Protein AF-A0AAU2YLY0-F1 (afdb_monomer)

Sequence (151 aa):
MSDDRRQVATVADLPVPLAKLLWRQHTVYRERDGTVVIRGEDAGRWISLASHGRGRVRVRAGRILDGGTTAPARAETTVPLDGDIARLAACCRGLLAETAGARAAGTPQPSPPTAARPPKGPRKAGRRRGATVLVCAAAVVVGLIAASMFG

Structure (mmCIF, N/CA/C/O backbone):
data_AF-A0AAU2YLY0-F1
#
_entry.id   AF-A0AAU2YLY0-F1
#
loop_
_atom_site.group_PDB
_atom_site.id
_atom_site.type_symbol
_atom_site.label_atom_id
_atom_site.labe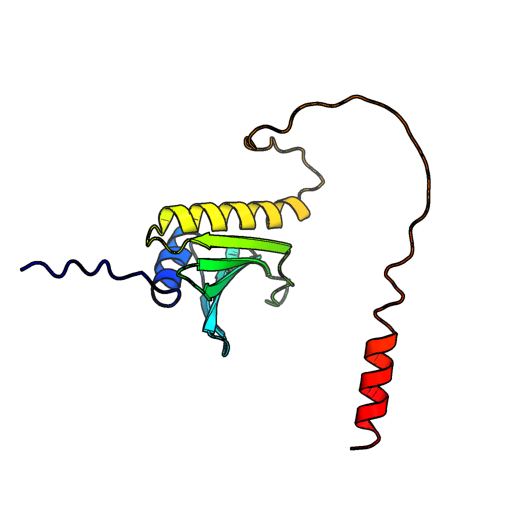l_alt_id
_atom_site.label_comp_id
_atom_site.label_asym_id
_atom_site.label_entity_id
_atom_site.label_seq_id
_atom_site.pdbx_PDB_ins_code
_atom_site.Cartn_x
_atom_site.Cartn_y
_atom_site.Cartn_z
_atom_site.occupancy
_atom_site.B_iso_or_equiv
_atom_site.auth_seq_id
_atom_site.auth_comp_id
_atom_site.auth_asym_id
_atom_site.auth_atom_id
_atom_site.pdbx_PDB_model_num
ATOM 1 N N . MET A 1 1 ? -29.509 10.560 23.984 1.00 43.78 1 MET A N 1
ATOM 2 C CA . MET A 1 1 ? -28.420 9.722 24.524 1.00 43.78 1 MET A CA 1
ATOM 3 C C . MET A 1 1 ? -27.681 9.153 23.323 1.00 43.78 1 MET A C 1
ATOM 5 O O . MET A 1 1 ? -28.004 8.065 22.874 1.00 43.78 1 MET A O 1
ATOM 9 N N . SER A 1 2 ? -26.815 9.964 22.712 1.00 45.12 2 SER A N 1
ATOM 10 C CA . SER A 1 2 ? -26.157 9.644 21.441 1.00 45.12 2 SER A CA 1
ATOM 11 C C . SER A 1 2 ? -24.663 9.530 21.704 1.00 45.12 2 SER A C 1
ATOM 13 O O . SER A 1 2 ? -23.962 10.535 21.759 1.00 45.12 2 SER A O 1
ATOM 15 N N . ASP A 1 3 ? -24.202 8.305 21.938 1.00 48.53 3 ASP A N 1
ATOM 16 C CA . ASP A 1 3 ? -22.782 7.958 21.941 1.00 48.53 3 ASP A CA 1
ATOM 17 C C . ASP A 1 3 ? -22.343 7.888 20.465 1.00 48.53 3 ASP A C 1
ATOM 19 O O . ASP A 1 3 ? -22.177 6.817 19.893 1.00 48.53 3 ASP A O 1
ATOM 23 N N . ASP A 1 4 ? -22.231 9.052 19.810 1.00 50.66 4 ASP A N 1
ATOM 24 C CA . ASP A 1 4 ? -21.546 9.193 18.517 1.00 50.66 4 ASP A CA 1
ATOM 25 C C . ASP A 1 4 ? -20.038 9.123 18.789 1.00 50.66 4 ASP A C 1
ATOM 27 O O . ASP A 1 4 ? -19.282 10.084 18.639 1.00 50.66 4 ASP A O 1
ATOM 31 N N . ARG A 1 5 ? -19.575 7.969 19.282 1.00 55.69 5 ARG A N 1
ATOM 32 C CA . ARG A 1 5 ? -18.163 7.629 19.172 1.00 55.69 5 ARG A CA 1
ATOM 33 C C . ARG A 1 5 ? -17.902 7.490 17.687 1.00 55.69 5 ARG A C 1
ATOM 35 O O . ARG A 1 5 ? -18.082 6.408 17.134 1.00 55.69 5 ARG A O 1
ATOM 42 N N . ARG A 1 6 ? -17.462 8.579 17.048 1.00 58.06 6 ARG A N 1
ATOM 43 C CA . ARG A 1 6 ? -16.732 8.514 15.780 1.00 58.06 6 ARG A CA 1
ATOM 44 C C . ARG A 1 6 ? -15.756 7.352 15.896 1.00 58.06 6 ARG A C 1
ATOM 46 O O . ARG A 1 6 ? -14.769 7.452 16.627 1.00 58.06 6 ARG A O 1
ATOM 53 N N . GLN A 1 7 ? -16.061 6.239 15.233 1.00 60.34 7 GLN A N 1
ATOM 54 C CA . GLN A 1 7 ? -15.123 5.139 15.112 1.00 60.34 7 GLN A CA 1
ATOM 55 C C . GLN A 1 7 ? -13.890 5.724 14.435 1.00 60.34 7 GLN A C 1
ATOM 57 O O . GLN A 1 7 ? -13.925 6.103 13.265 1.00 60.34 7 GLN A O 1
ATOM 62 N N . VAL A 1 8 ? -12.817 5.879 15.206 1.00 64.50 8 VAL A N 1
ATOM 63 C CA . VAL A 1 8 ? -11.535 6.303 14.661 1.00 64.50 8 VAL A CA 1
ATOM 64 C C . VAL A 1 8 ? -11.064 5.140 13.805 1.00 64.50 8 VAL A C 1
ATOM 66 O O . VAL A 1 8 ? -10.690 4.096 14.339 1.00 64.50 8 VAL A O 1
ATOM 69 N N . ALA A 1 9 ? -11.156 5.302 12.485 1.00 71.25 9 ALA A N 1
ATOM 70 C CA . ALA A 1 9 ? -10.718 4.289 11.539 1.00 71.25 9 ALA A CA 1
ATOM 71 C C . ALA A 1 9 ? -9.282 3.884 11.876 1.00 71.25 9 ALA A C 1
ATOM 73 O O . ALA A 1 9 ? -8.411 4.743 12.034 1.00 71.25 9 ALA A O 1
ATOM 74 N N . THR A 1 10 ? -9.030 2.586 12.016 1.00 81.56 10 THR A N 1
ATOM 75 C CA . THR A 1 10 ? -7.684 2.100 12.302 1.00 81.56 10 THR A CA 1
ATOM 76 C C . THR A 1 10 ? -6.959 1.764 11.003 1.00 81.56 10 THR A C 1
ATOM 78 O O . THR A 1 10 ? -7.564 1.547 9.953 1.00 81.56 10 THR A O 1
ATOM 81 N N . VAL A 1 11 ? -5.629 1.657 11.063 1.00 82.50 11 VAL A N 1
ATOM 82 C CA . VAL A 1 11 ? -4.825 1.174 9.925 1.00 82.50 11 VAL A CA 1
ATOM 83 C C . VAL A 1 11 ? -5.238 -0.247 9.499 1.00 82.50 11 VAL A C 1
ATOM 85 O O . VAL A 1 11 ? -4.913 -0.662 8.393 1.00 82.50 11 VAL A O 1
ATOM 88 N N . ALA A 1 12 ? -5.963 -1.003 10.332 1.00 84.25 12 ALA A N 1
ATOM 89 C CA . ALA A 1 12 ? -6.479 -2.318 9.964 1.00 84.25 12 ALA A CA 1
ATOM 90 C C . ALA A 1 12 ? -7.690 -2.260 9.015 1.00 84.25 12 ALA A C 1
ATOM 92 O O . ALA A 1 12 ? -7.823 -3.149 8.179 1.00 84.25 12 ALA A O 1
ATOM 93 N N . ASP A 1 13 ? -8.520 -1.215 9.096 1.00 84.94 13 ASP A N 1
ATOM 94 C CA . ASP A 1 13 ? -9.823 -1.154 8.406 1.00 84.94 13 ASP A CA 1
ATOM 95 C C . ASP A 1 13 ? -9.738 -0.506 7.012 1.00 84.94 13 ASP A C 1
ATOM 97 O O . ASP A 1 13 ? -10.547 -0.749 6.118 1.00 84.94 13 ASP A O 1
ATOM 101 N N . LEU A 1 14 ? -8.726 0.334 6.813 1.00 88.81 14 LEU A N 1
ATOM 102 C CA . LEU A 1 14 ? -8.518 1.152 5.615 1.00 88.81 14 LEU A CA 1
ATOM 103 C C . LEU A 1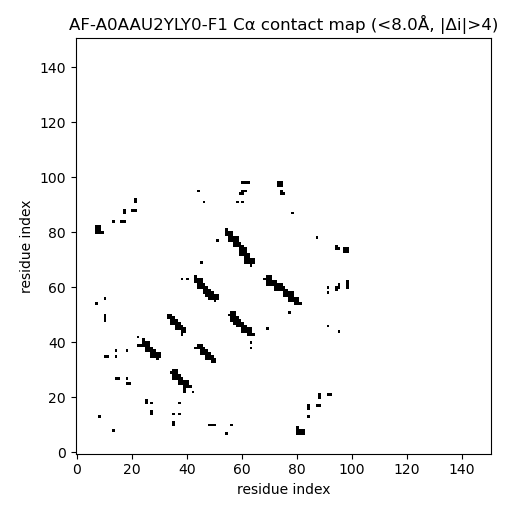 14 ? -7.812 0.493 4.410 1.00 88.81 14 LEU A C 1
ATOM 105 O O . LEU A 1 14 ? -8.023 0.980 3.297 1.00 88.81 14 LEU A O 1
ATOM 109 N N . PRO A 1 15 ? -6.977 -0.559 4.542 1.00 91.81 15 PRO A N 1
ATOM 110 C CA . PRO A 1 15 ? -6.123 -1.012 3.446 1.00 91.81 15 PRO A CA 1
ATOM 111 C C . PRO A 1 15 ? -6.876 -1.461 2.198 1.00 91.81 15 PRO A C 1
ATOM 113 O O . PRO A 1 15 ? -6.495 -1.084 1.095 1.00 91.81 15 PRO A O 1
ATOM 116 N N . VAL A 1 16 ? -7.952 -2.239 2.349 1.00 94.50 16 VAL A N 1
ATOM 117 C CA . VAL A 1 16 ? -8.691 -2.787 1.200 1.00 94.50 16 VAL A CA 1
ATOM 118 C C . VAL A 1 16 ? -9.459 -1.694 0.449 1.00 94.50 16 VAL A C 1
ATOM 120 O O . VAL A 1 16 ? -9.305 -1.602 -0.772 1.00 94.50 16 VAL A O 1
ATOM 123 N N . PRO A 1 17 ? -10.248 -0.824 1.111 1.00 94.94 17 PRO A N 1
ATOM 124 C CA . PRO A 1 17 ? -10.889 0.285 0.413 1.00 94.94 17 PRO A CA 1
ATOM 125 C C . PRO A 1 17 ? -9.870 1.251 -0.213 1.00 94.94 17 PRO A C 1
ATOM 127 O O . PRO A 1 17 ? -10.081 1.714 -1.332 1.00 94.94 17 PRO A O 1
ATOM 130 N N . LEU A 1 18 ? -8.729 1.492 0.444 1.00 95.94 18 LEU A N 1
ATOM 131 C CA . LEU A 1 18 ? -7.663 2.333 -0.099 1.00 95.94 18 LEU A CA 1
ATOM 132 C C . LEU A 1 18 ? -7.041 1.705 -1.351 1.00 95.94 18 LEU A C 1
ATOM 134 O O . LEU A 1 18 ? -6.854 2.392 -2.351 1.00 95.94 18 LEU A O 1
ATOM 138 N N . ALA A 1 19 ? -6.759 0.402 -1.324 1.00 96.06 19 ALA A N 1
ATOM 139 C CA . ALA A 1 19 ? -6.174 -0.318 -2.450 1.00 96.06 19 ALA A CA 1
ATOM 140 C C . ALA A 1 19 ? -7.048 -0.219 -3.708 1.00 96.06 19 ALA A C 1
ATOM 142 O O . ALA A 1 19 ? -6.533 0.078 -4.785 1.00 96.06 19 ALA A O 1
ATOM 143 N N . LYS A 1 20 ? -8.374 -0.350 -3.556 1.00 96.38 20 LYS A N 1
ATOM 144 C CA . LYS A 1 20 ? -9.352 -0.179 -4.647 1.00 96.38 20 LYS A CA 1
ATOM 145 C C . LYS A 1 20 ? -9.332 1.222 -5.269 1.00 96.38 20 LYS A C 1
ATOM 147 O O . LYS A 1 20 ? -9.618 1.359 -6.454 1.00 96.38 20 LYS A O 1
ATOM 152 N N . LEU A 1 21 ? -8.996 2.257 -4.493 1.00 96.56 21 LEU A N 1
ATOM 153 C CA . LEU A 1 21 ? -8.869 3.637 -4.986 1.00 96.56 21 LEU A CA 1
ATOM 154 C C . LEU A 1 21 ? -7.526 3.912 -5.679 1.00 96.56 21 LEU A C 1
ATOM 156 O O . LEU A 1 21 ? -7.406 4.908 -6.399 1.00 96.56 21 LEU A O 1
ATOM 160 N N . LEU A 1 22 ? -6.507 3.089 -5.421 1.00 95.81 22 LEU A N 1
ATOM 161 C CA . LEU A 1 22 ? -5.163 3.258 -5.974 1.00 95.81 22 LEU A CA 1
ATOM 162 C C . LEU A 1 22 ? -4.949 2.418 -7.234 1.00 95.81 22 LEU A C 1
ATOM 164 O O . LEU A 1 22 ? -4.386 2.925 -8.204 1.00 95.81 22 LEU A O 1
ATOM 168 N N . TRP A 1 23 ? -5.394 1.159 -7.231 1.00 96.19 23 TRP A N 1
ATOM 169 C CA . TRP A 1 23 ? -5.093 0.197 -8.288 1.00 96.19 23 TRP A CA 1
ATOM 170 C C . TRP A 1 23 ? -6.262 -0.730 -8.607 1.00 96.19 23 TRP A C 1
ATOM 172 O O . TRP A 1 23 ? -7.009 -1.162 -7.728 1.00 96.19 23 TRP A O 1
ATOM 182 N N . ARG A 1 24 ? -6.357 -1.103 -9.890 1.00 94.44 24 ARG A N 1
ATOM 183 C CA . ARG A 1 24 ? -7.317 -2.101 -10.379 1.00 94.44 24 ARG A CA 1
ATOM 184 C C . ARG A 1 24 ? -7.001 -3.499 -9.850 1.00 94.44 24 ARG A C 1
ATOM 186 O O . ARG A 1 24 ? -7.891 -4.144 -9.309 1.00 94.44 24 ARG A O 1
ATOM 193 N N . GLN A 1 25 ? -5.749 -3.936 -9.978 1.00 94.12 25 GLN A N 1
ATOM 194 C CA . GLN A 1 25 ? -5.255 -5.179 -9.389 1.00 94.12 25 GLN A CA 1
ATOM 195 C C . GLN A 1 25 ? -4.325 -4.858 -8.228 1.00 94.12 25 GLN A C 1
ATOM 197 O O . GLN A 1 25 ? -3.419 -4.030 -8.355 1.00 94.12 25 GLN A O 1
ATOM 202 N N . HIS A 1 26 ? -4.568 -5.497 -7.090 1.00 95.62 26 HIS A N 1
ATOM 203 C CA . HIS A 1 26 ? -3.777 -5.278 -5.894 1.00 95.62 26 HIS A CA 1
ATOM 204 C C . HIS A 1 26 ? -3.741 -6.513 -5.003 1.00 95.62 26 HIS A C 1
ATOM 206 O O . HIS A 1 26 ? -4.696 -7.286 -4.948 1.00 95.62 26 HIS A O 1
ATOM 212 N N . THR A 1 27 ? -2.655 -6.647 -4.248 1.00 96.31 27 THR A N 1
ATOM 213 C CA . THR A 1 27 ? -2.566 -7.562 -3.109 1.00 96.31 27 THR A CA 1
ATOM 214 C C . THR A 1 27 ? -2.346 -6.755 -1.836 1.00 96.31 27 THR A C 1
ATOM 216 O O . THR A 1 27 ? -1.681 -5.717 -1.843 1.00 96.31 27 THR A O 1
ATOM 219 N N . VAL A 1 28 ? -2.952 -7.206 -0.739 1.00 96.88 28 VAL A N 1
ATOM 220 C CA . VAL A 1 28 ? -2.809 -6.595 0.585 1.00 96.88 28 VAL A CA 1
ATOM 221 C C . VAL A 1 28 ? -2.319 -7.669 1.537 1.00 96.88 28 VAL A C 1
ATOM 223 O O . VAL A 1 28 ? -2.916 -8.741 1.611 1.00 96.88 28 VAL A O 1
ATOM 226 N N . TYR A 1 29 ? -1.258 -7.380 2.279 1.00 95.00 29 TYR A N 1
ATOM 227 C CA . TYR A 1 29 ? -0.779 -8.255 3.341 1.00 95.00 29 TYR A CA 1
ATOM 228 C C . TYR A 1 29 ? -0.336 -7.445 4.553 1.00 95.00 29 TYR A C 1
ATOM 230 O O . TYR A 1 29 ? -0.031 -6.257 4.463 1.00 95.00 29 TYR A O 1
ATOM 238 N N . ARG A 1 30 ? -0.327 -8.102 5.709 1.00 95.31 30 ARG A N 1
ATOM 239 C CA . ARG A 1 30 ? 0.086 -7.516 6.980 1.00 95.31 30 ARG A CA 1
ATOM 240 C C . ARG A 1 30 ? 1.379 -8.175 7.440 1.00 95.31 30 ARG A C 1
ATOM 242 O O . ARG A 1 30 ? 1.487 -9.398 7.457 1.00 95.31 30 ARG A O 1
ATOM 249 N N . GLU A 1 31 ? 2.341 -7.350 7.811 1.00 93.69 31 GLU A N 1
ATOM 250 C CA . GLU A 1 31 ? 3.595 -7.765 8.421 1.00 93.69 31 GLU A CA 1
ATOM 251 C C . GLU A 1 31 ? 3.425 -7.985 9.932 1.00 93.69 31 GLU A C 1
ATOM 253 O O . GLU A 1 31 ? 2.432 -7.584 10.548 1.00 93.69 31 GLU A O 1
ATOM 258 N N . ARG A 1 32 ? 4.408 -8.653 10.547 1.00 93.12 32 ARG A N 1
ATOM 259 C CA . ARG A 1 32 ? 4.366 -9.023 11.974 1.00 93.12 32 ARG A CA 1
ATOM 260 C C . ARG A 1 32 ? 4.387 -7.814 12.912 1.00 93.12 32 ARG A C 1
ATOM 262 O O . ARG A 1 32 ? 3.888 -7.908 14.026 1.00 93.12 32 ARG A O 1
ATOM 269 N N . ASP A 1 33 ? 4.937 -6.692 12.460 1.00 90.62 33 ASP A N 1
ATOM 270 C CA . ASP A 1 33 ? 4.982 -5.416 13.182 1.00 90.62 33 ASP A CA 1
ATOM 271 C C . ASP A 1 33 ? 3.660 -4.623 13.090 1.00 90.62 33 ASP A C 1
ATOM 273 O O . ASP A 1 33 ? 3.532 -3.541 13.663 1.00 90.62 33 ASP A O 1
ATOM 277 N N . GLY A 1 34 ? 2.663 -5.152 12.373 1.00 91.00 34 GLY A N 1
ATOM 278 C CA . GLY A 1 34 ? 1.381 -4.496 12.143 1.00 91.00 34 GLY A CA 1
ATOM 279 C C . GLY A 1 34 ? 1.382 -3.508 10.977 1.00 91.00 34 GLY A C 1
ATOM 280 O O . GLY A 1 34 ? 0.335 -2.907 10.716 1.00 91.00 34 GLY A O 1
ATOM 281 N N . THR A 1 35 ? 2.498 -3.367 10.256 1.00 94.81 35 THR A N 1
ATOM 282 C CA . THR A 1 35 ? 2.550 -2.650 8.983 1.00 94.81 35 THR A CA 1
ATOM 283 C C . THR A 1 35 ? 1.690 -3.386 7.960 1.00 94.81 35 THR A C 1
ATOM 285 O O . THR A 1 35 ? 1.766 -4.604 7.812 1.00 94.81 35 THR A O 1
ATOM 288 N N . VAL A 1 36 ? 0.848 -2.654 7.240 1.00 96.69 36 VAL A N 1
ATOM 289 C CA . VAL A 1 36 ? 0.082 -3.200 6.120 1.00 96.69 36 VAL A CA 1
ATOM 290 C C . VAL A 1 36 ? 0.724 -2.747 4.825 1.00 96.69 36 VAL A C 1
ATOM 292 O O . VAL A 1 36 ? 0.961 -1.557 4.640 1.00 96.69 36 VAL A O 1
ATOM 295 N N . VAL A 1 37 ? 0.979 -3.680 3.917 1.00 96.62 37 VAL A N 1
ATOM 296 C CA . VAL A 1 37 ? 1.535 -3.402 2.597 1.00 96.62 37 VAL A CA 1
ATOM 297 C C . VAL A 1 37 ? 0.482 -3.677 1.535 1.00 96.62 37 VAL A C 1
ATOM 299 O O . VAL A 1 37 ? -0.194 -4.704 1.550 1.00 96.62 37 VAL A O 1
ATOM 302 N N . ILE A 1 38 ? 0.357 -2.738 0.606 1.00 97.19 38 ILE A N 1
ATOM 303 C CA . ILE A 1 38 ? -0.487 -2.816 -0.578 1.00 97.19 38 ILE A CA 1
ATOM 304 C C . ILE A 1 38 ? 0.445 -2.825 -1.786 1.00 97.19 38 ILE A C 1
ATOM 306 O O . ILE A 1 38 ? 1.213 -1.880 -1.989 1.00 97.19 38 ILE A O 1
ATOM 310 N N . ARG A 1 39 ? 0.376 -3.871 -2.604 1.00 96.44 39 ARG A N 1
ATOM 311 C CA . ARG A 1 39 ? 1.125 -3.976 -3.860 1.00 96.44 39 ARG A CA 1
ATOM 312 C C . ARG A 1 39 ? 0.179 -3.815 -5.037 1.00 96.44 39 ARG A C 1
ATOM 314 O O . ARG A 1 39 ? -0.838 -4.496 -5.100 1.00 96.44 39 ARG A O 1
ATOM 321 N N . GLY A 1 40 ? 0.531 -2.937 -5.969 1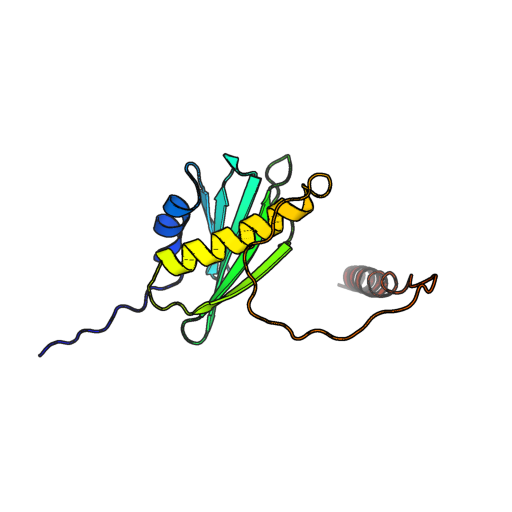.00 95.19 40 GLY A N 1
ATOM 322 C CA . GLY A 1 40 ? -0.092 -2.852 -7.285 1.00 95.19 40 GLY A CA 1
ATOM 323 C C . GLY A 1 40 ? 0.828 -3.502 -8.304 1.00 95.19 40 GLY A C 1
ATOM 324 O O . GLY A 1 40 ? 1.731 -2.831 -8.809 1.00 95.19 40 GLY A O 1
ATOM 325 N N . GLU A 1 41 ? 0.621 -4.791 -8.581 1.00 88.50 41 GLU A N 1
ATOM 326 C CA . GLU A 1 41 ? 1.493 -5.575 -9.472 1.00 88.50 41 GLU A CA 1
ATOM 327 C C . GLU A 1 41 ? 1.550 -4.959 -10.878 1.00 88.50 41 GLU A C 1
ATOM 329 O O . GLU A 1 41 ? 2.638 -4.669 -11.370 1.00 88.50 41 GLU A O 1
ATOM 334 N N . ASP A 1 42 ? 0.394 -4.608 -11.456 1.00 89.44 42 ASP A N 1
ATOM 335 C CA . ASP 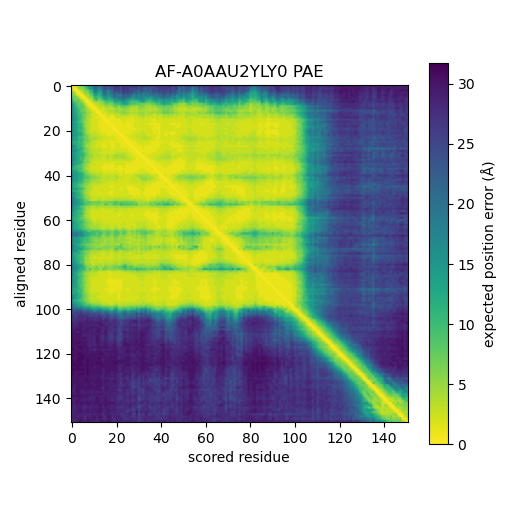A 1 42 ? 0.297 -3.944 -12.769 1.00 89.44 42 ASP A CA 1
ATOM 336 C C . ASP A 1 42 ? 1.047 -2.602 -12.825 1.00 89.44 42 ASP A C 1
ATOM 338 O O . ASP A 1 42 ? 1.504 -2.160 -13.878 1.00 89.44 42 ASP A O 1
ATOM 342 N N . ALA A 1 43 ? 1.155 -1.917 -11.683 1.00 90.44 43 ALA A N 1
ATOM 343 C CA . ALA A 1 43 ? 1.814 -0.621 -11.579 1.00 90.44 43 ALA A CA 1
ATOM 344 C C . ALA A 1 43 ? 3.305 -0.732 -11.223 1.00 90.44 43 ALA A C 1
ATOM 346 O O . ALA A 1 43 ? 4.001 0.290 -11.224 1.00 90.44 43 ALA A O 1
ATOM 347 N N . GLY A 1 44 ? 3.792 -1.930 -10.872 1.00 92.56 44 GLY A N 1
ATOM 348 C CA . GLY A 1 44 ? 5.151 -2.155 -10.383 1.00 92.56 44 GLY A CA 1
ATOM 349 C C . GLY A 1 44 ? 5.483 -1.322 -9.139 1.00 92.56 44 GLY A C 1
ATOM 350 O O . GLY A 1 44 ? 6.600 -0.811 -9.006 1.00 92.56 44 GLY A O 1
ATOM 351 N N . ARG A 1 45 ? 4.506 -1.091 -8.251 1.00 95.44 45 ARG A N 1
ATOM 352 C CA . ARG A 1 45 ? 4.639 -0.189 -7.091 1.00 95.44 45 ARG A CA 1
ATOM 353 C C . ARG A 1 45 ? 3.991 -0.759 -5.841 1.00 95.44 45 ARG A C 1
ATOM 355 O O . ARG A 1 45 ? 3.045 -1.537 -5.913 1.00 95.44 45 ARG A O 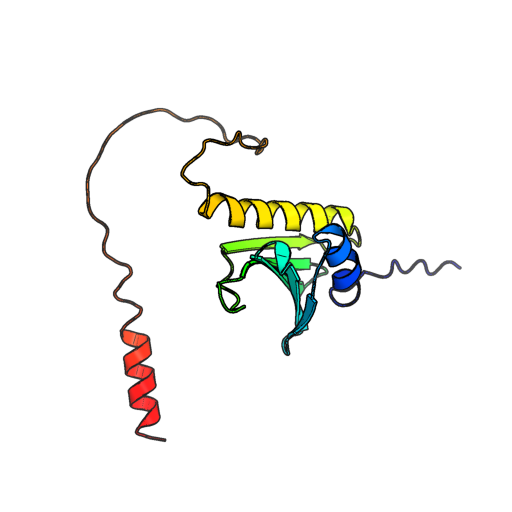1
ATOM 362 N N . TRP A 1 46 ? 4.486 -0.322 -4.690 1.00 96.88 46 TRP A N 1
ATOM 363 C CA . TRP A 1 46 ? 3.945 -0.700 -3.391 1.00 96.88 46 TRP A CA 1
ATOM 364 C C . TRP A 1 46 ? 3.792 0.514 -2.472 1.00 96.88 46 TRP A C 1
ATOM 366 O O . TRP A 1 46 ? 4.512 1.508 -2.602 1.00 96.88 46 TRP A O 1
ATOM 376 N N . ILE A 1 47 ? 2.841 0.411 -1.545 1.00 97.31 47 ILE A N 1
ATOM 377 C CA . ILE A 1 47 ? 2.608 1.339 -0.436 1.00 97.31 47 ILE A CA 1
ATOM 378 C C . ILE A 1 47 ? 2.615 0.542 0.865 1.00 97.31 47 ILE A C 1
ATOM 380 O O . ILE A 1 47 ? 2.003 -0.518 0.915 1.00 97.31 47 ILE A O 1
ATOM 384 N N . SER A 1 48 ? 3.259 1.043 1.917 1.00 97.00 48 SER A N 1
ATOM 385 C CA . SER A 1 48 ? 3.064 0.529 3.273 1.00 97.00 48 SER A CA 1
ATOM 386 C C . SER A 1 48 ? 2.443 1.570 4.192 1.00 97.00 48 SER A C 1
ATOM 388 O O . SER A 1 48 ? 2.681 2.770 4.048 1.00 97.00 48 SER A O 1
ATOM 390 N N . LEU A 1 49 ? 1.631 1.085 5.126 1.00 96.56 49 LEU A N 1
ATOM 391 C CA . LEU A 1 49 ? 0.918 1.843 6.139 1.00 96.56 49 LEU A CA 1
ATOM 392 C C . LEU A 1 49 ? 1.308 1.294 7.508 1.00 96.56 49 LEU A C 1
ATOM 394 O O . LEU A 1 49 ? 1.043 0.132 7.807 1.00 96.56 49 LEU A O 1
ATOM 398 N N . ALA A 1 50 ? 1.894 2.134 8.350 1.00 95.00 50 ALA A N 1
ATOM 399 C CA . ALA A 1 50 ? 2.226 1.784 9.725 1.00 95.00 50 ALA A CA 1
ATOM 400 C C . ALA A 1 50 ? 1.605 2.799 10.685 1.00 95.00 50 ALA A C 1
ATOM 402 O O . ALA A 1 50 ? 1.613 4.004 10.420 1.00 95.00 50 ALA A O 1
ATOM 403 N N . SER A 1 51 ? 1.076 2.331 11.815 1.00 93.25 51 SER A N 1
ATOM 404 C CA . SER A 1 51 ? 0.627 3.237 12.876 1.00 93.25 51 SER A CA 1
ATOM 405 C C . SER A 1 51 ? 1.810 4.063 13.384 1.00 93.25 51 SER A C 1
ATOM 407 O O . SER A 1 51 ? 2.885 3.527 13.645 1.00 93.25 51 SER A O 1
ATOM 409 N N . HIS A 1 52 ? 1.618 5.372 13.526 1.00 91.81 52 HIS A N 1
ATOM 410 C CA . HIS A 1 52 ? 2.639 6.300 14.012 1.00 91.81 52 HIS A CA 1
ATOM 411 C C . HIS A 1 52 ? 2.166 7.071 15.253 1.00 91.81 52 HIS A C 1
ATOM 413 O O . HIS A 1 52 ? 2.483 8.245 15.431 1.00 91.81 52 HIS A O 1
ATOM 419 N N . GLY A 1 53 ? 1.375 6.403 16.104 1.00 85.94 53 GLY A N 1
ATOM 420 C CA . GLY A 1 53 ? 0.848 6.958 17.353 1.00 85.94 53 GLY A CA 1
ATOM 421 C C . GLY A 1 53 ? -0.125 8.130 17.157 1.00 85.94 53 GLY A C 1
ATOM 422 O O . GLY A 1 53 ? -0.225 8.713 16.081 1.00 85.94 53 GLY A O 1
ATOM 423 N N . ARG A 1 54 ? -0.884 8.474 18.209 1.00 86.94 54 ARG A N 1
ATOM 424 C CA . ARG A 1 54 ? -1.812 9.630 18.250 1.00 86.94 54 ARG A CA 1
ATOM 425 C C . ARG A 1 54 ? -2.701 9.791 17.000 1.00 86.94 54 ARG A C 1
ATOM 427 O O . ARG A 1 54 ? -2.871 10.902 16.502 1.00 86.94 54 ARG A O 1
ATOM 434 N N . GLY A 1 55 ? -3.225 8.685 16.468 1.00 89.62 55 GLY A N 1
ATOM 435 C CA . GLY A 1 55 ? -4.072 8.713 15.272 1.00 89.62 55 GLY A CA 1
ATOM 436 C C . GLY A 1 55 ? -3.345 9.216 14.023 1.00 89.62 55 GLY A C 1
ATOM 437 O O . GLY A 1 55 ? -3.938 9.917 13.214 1.00 89.62 55 GLY A O 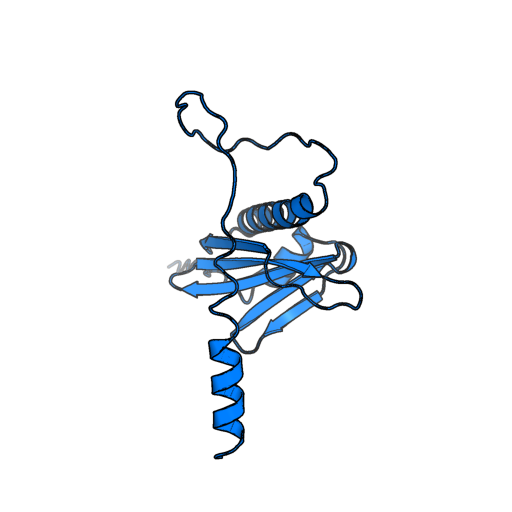1
ATOM 438 N N . ARG A 1 56 ? -2.051 8.923 13.869 1.00 92.19 56 ARG A N 1
ATOM 439 C CA . ARG A 1 56 ? -1.284 9.193 12.648 1.00 92.19 56 ARG A CA 1
ATOM 440 C C . ARG A 1 56 ? -0.867 7.890 11.987 1.00 92.19 56 ARG A C 1
ATOM 442 O O . ARG A 1 56 ? -0.627 6.889 12.660 1.00 92.19 56 ARG A O 1
ATOM 449 N N . VAL A 1 57 ? -0.726 7.929 10.669 1.00 94.44 57 VAL A N 1
ATOM 450 C CA . VAL A 1 57 ? -0.216 6.823 9.861 1.00 94.44 57 VAL A CA 1
ATOM 451 C C . VAL A 1 57 ? 1.026 7.280 9.105 1.00 94.44 57 VAL A C 1
ATOM 453 O O . VAL A 1 57 ? 1.040 8.342 8.478 1.00 94.44 57 VAL A O 1
ATOM 456 N N . ARG A 1 58 ? 2.087 6.480 9.186 1.00 96.06 58 ARG A N 1
ATOM 457 C CA . ARG A 1 58 ? 3.277 6.604 8.348 1.00 96.06 58 ARG A CA 1
ATOM 458 C C . ARG A 1 58 ? 3.012 5.848 7.055 1.00 96.06 58 ARG A C 1
ATOM 460 O O . ARG A 1 58 ? 2.694 4.660 7.087 1.00 96.06 58 ARG A O 1
ATOM 467 N N . VAL A 1 59 ? 3.146 6.544 5.936 1.00 96.94 59 VAL A N 1
ATOM 468 C CA . VAL A 1 59 ? 2.940 6.018 4.590 1.00 96.94 59 VAL A CA 1
ATOM 469 C C . VAL A 1 59 ? 4.282 5.998 3.879 1.00 96.94 59 VAL A C 1
ATOM 471 O O . VAL A 1 59 ? 4.947 7.029 3.786 1.00 96.94 59 VAL A O 1
ATOM 474 N N . ARG A 1 60 ? 4.684 4.838 3.366 1.00 97.19 60 ARG A N 1
ATOM 475 C CA . ARG A 1 60 ? 5.912 4.678 2.576 1.00 97.19 60 ARG A CA 1
ATOM 476 C C . ARG A 1 60 ? 5.551 4.164 1.198 1.00 97.19 60 ARG A C 1
ATOM 478 O O . ARG A 1 60 ? 4.642 3.352 1.078 1.00 97.19 60 ARG A O 1
ATOM 485 N N . ALA A 1 61 ? 6.258 4.622 0.175 1.00 96.81 61 ALA A N 1
ATOM 486 C CA . ALA A 1 61 ? 6.043 4.202 -1.202 1.00 96.81 61 ALA A CA 1
ATOM 487 C C . ALA A 1 61 ? 7.348 3.734 -1.839 1.00 96.81 61 ALA A C 1
ATOM 489 O O . ALA A 1 61 ? 8.414 4.336 -1.651 1.00 96.81 61 ALA A O 1
ATOM 490 N N . GLY A 1 62 ? 7.255 2.687 -2.649 1.00 95.50 62 GLY A N 1
ATOM 491 C CA . GLY A 1 62 ? 8.393 2.150 -3.375 1.00 95.50 62 GLY A CA 1
ATOM 492 C C . GLY A 1 62 ? 7.995 1.429 -4.653 1.00 95.50 62 GLY A C 1
ATOM 493 O O . GLY A 1 62 ? 6.841 1.444 -5.088 1.00 95.50 62 GLY A O 1
ATOM 494 N N . ARG A 1 63 ? 9.000 0.821 -5.283 1.00 94.56 63 ARG A N 1
ATOM 495 C CA . ARG A 1 63 ? 8.840 0.054 -6.519 1.00 94.56 63 ARG A CA 1
ATOM 496 C C . ARG A 1 63 ? 8.881 -1.434 -6.238 1.00 94.56 63 ARG A C 1
ATOM 498 O O . ARG A 1 63 ? 9.575 -1.880 -5.326 1.00 94.56 63 ARG A O 1
ATOM 505 N N . ILE A 1 64 ? 8.174 -2.176 -7.067 1.00 91.94 64 ILE A N 1
ATOM 506 C CA . ILE A 1 64 ? 8.346 -3.613 -7.216 1.00 91.94 64 ILE A CA 1
ATOM 507 C C . ILE A 1 64 ? 9.360 -3.796 -8.347 1.00 91.94 64 ILE A C 1
ATOM 509 O O . ILE A 1 64 ? 9.257 -3.151 -9.391 1.00 91.94 64 ILE A O 1
ATOM 513 N N . LEU A 1 65 ? 10.397 -4.580 -8.083 1.00 88.88 65 LEU A N 1
ATOM 514 C CA . LEU A 1 65 ? 11.430 -4.933 -9.046 1.00 88.88 65 LEU A CA 1
ATOM 515 C C . LEU A 1 65 ? 10.989 -6.140 -9.867 1.00 88.88 65 LEU A C 1
ATOM 517 O O . LEU A 1 65 ? 10.094 -6.892 -9.468 1.00 88.88 65 LEU A O 1
ATOM 521 N N . ASP A 1 66 ? 11.677 -6.349 -10.983 1.00 84.69 66 ASP A N 1
ATOM 522 C CA . ASP A 1 66 ? 11.530 -7.563 -11.774 1.00 84.69 66 ASP A CA 1
ATOM 523 C C . ASP A 1 66 ? 11.797 -8.788 -10.880 1.00 84.69 66 ASP A C 1
ATOM 525 O O . ASP A 1 66 ? 12.733 -8.803 -10.075 1.00 84.69 66 ASP A O 1
ATOM 529 N N . GLY A 1 67 ? 10.911 -9.783 -10.949 1.00 84.62 67 GLY A N 1
ATOM 530 C CA . GLY A 1 67 ? 10.908 -10.931 -10.032 1.00 84.62 67 GLY A CA 1
ATOM 531 C C . GLY A 1 67 ? 10.085 -10.740 -8.750 1.00 84.62 67 GLY A C 1
ATOM 532 O O . GLY A 1 67 ? 10.070 -11.623 -7.900 1.00 84.62 67 GLY A O 1
ATOM 533 N N . GLY A 1 68 ? 9.376 -9.616 -8.595 1.00 84.94 68 GLY A N 1
ATOM 534 C CA . GLY A 1 68 ? 8.404 -9.422 -7.513 1.00 84.94 68 GLY A CA 1
ATOM 535 C C . GLY A 1 68 ? 9.004 -8.963 -6.180 1.00 84.94 68 GLY A C 1
ATOM 536 O O . GLY A 1 68 ? 8.277 -8.876 -5.187 1.00 84.94 68 GLY A O 1
ATOM 537 N N . THR A 1 69 ? 10.296 -8.630 -6.151 1.00 88.06 69 THR A N 1
ATOM 538 C CA . THR A 1 69 ? 10.990 -8.103 -4.967 1.00 88.06 69 THR A CA 1
ATOM 539 C C . THR A 1 69 ? 10.606 -6.647 -4.714 1.00 88.06 69 THR A C 1
ATOM 541 O O . THR A 1 69 ? 10.693 -5.802 -5.602 1.00 88.06 69 THR A O 1
ATOM 544 N N . THR A 1 70 ? 10.226 -6.303 -3.487 1.00 89.94 70 THR A N 1
ATOM 545 C CA . THR A 1 70 ? 9.953 -4.911 -3.105 1.00 89.94 70 THR A CA 1
ATOM 546 C C . THR A 1 70 ? 11.259 -4.160 -2.858 1.00 89.94 70 THR A C 1
ATOM 548 O O . THR A 1 70 ? 12.007 -4.480 -1.935 1.00 89.94 70 THR A O 1
ATOM 551 N N . ALA A 1 71 ? 11.533 -3.131 -3.659 1.00 88.56 71 ALA A N 1
ATOM 552 C CA . ALA A 1 71 ? 12.657 -2.231 -3.421 1.00 88.56 71 ALA A CA 1
ATOM 553 C C . ALA A 1 71 ? 12.433 -1.394 -2.146 1.00 88.56 71 ALA A C 1
ATOM 555 O O . ALA A 1 71 ? 11.279 -1.147 -1.784 1.00 88.56 71 ALA A O 1
ATOM 556 N N . PRO A 1 72 ? 13.501 -0.867 -1.516 1.00 88.06 72 PRO A N 1
ATOM 557 C CA . PRO A 1 72 ? 13.376 0.079 -0.412 1.00 88.06 72 PRO A CA 1
ATOM 558 C C . PRO A 1 72 ? 12.501 1.286 -0.762 1.00 88.06 72 PRO A C 1
ATOM 560 O O . PRO A 1 72 ? 12.473 1.741 -1.912 1.00 88.06 72 PRO A O 1
ATOM 563 N N . ALA A 1 73 ? 11.826 1.833 0.252 1.00 90.06 73 ALA A N 1
ATOM 564 C CA . ALA A 1 73 ? 10.996 3.021 0.091 1.00 90.06 73 ALA A CA 1
ATOM 565 C C . ALA A 1 73 ? 11.814 4.182 -0.492 1.00 90.06 73 ALA A C 1
ATOM 567 O O . ALA A 1 73 ? 12.943 4.442 -0.068 1.00 90.06 73 ALA A O 1
ATOM 568 N N . ARG A 1 74 ? 11.232 4.880 -1.467 1.00 88.69 74 ARG A N 1
ATOM 569 C CA . ARG A 1 74 ? 11.821 6.074 -2.092 1.00 88.69 74 ARG A CA 1
ATOM 570 C C . ARG A 1 74 ? 11.170 7.361 -1.610 1.00 88.69 74 ARG A C 1
ATOM 572 O O . ARG A 1 74 ? 11.829 8.391 -1.620 1.00 88.69 74 ARG A O 1
ATOM 579 N N . ALA A 1 75 ? 9.912 7.278 -1.193 1.00 90.75 75 ALA A N 1
ATOM 580 C CA . ALA A 1 75 ? 9.146 8.399 -0.679 1.00 90.75 75 ALA A CA 1
ATOM 581 C C . ALA A 1 75 ? 8.410 7.976 0.596 1.00 90.75 75 ALA A C 1
ATOM 583 O O . ALA A 1 75 ? 8.023 6.812 0.751 1.00 90.75 75 ALA A O 1
ATOM 584 N N . GLU A 1 76 ? 8.244 8.917 1.519 1.00 95.69 76 GLU A N 1
ATOM 585 C CA . GLU A 1 76 ? 7.650 8.672 2.825 1.00 95.69 76 GLU A CA 1
ATOM 586 C C . GLU A 1 76 ? 6.998 9.939 3.380 1.00 95.69 76 GLU A C 1
ATOM 588 O O . GLU A 1 76 ? 7.518 11.039 3.216 1.00 95.69 76 GLU A O 1
ATOM 593 N N . THR A 1 77 ? 5.869 9.779 4.068 1.00 95.94 77 THR A N 1
ATOM 594 C CA . THR A 1 77 ? 5.201 10.867 4.787 1.00 95.94 77 THR A CA 1
ATOM 595 C C . THR A 1 77 ? 4.405 10.341 5.978 1.00 95.94 77 THR A C 1
ATOM 597 O O . THR A 1 77 ? 4.133 9.145 6.077 1.00 95.94 77 THR A O 1
ATOM 600 N N . THR A 1 78 ? 3.985 11.238 6.868 1.00 95.88 78 THR A N 1
ATOM 601 C CA . THR A 1 78 ? 3.114 10.911 8.002 1.00 95.88 78 THR A CA 1
ATOM 602 C C . THR A 1 78 ? 1.875 11.793 7.979 1.00 95.88 78 THR A C 1
ATOM 604 O O . THR A 1 78 ? 1.960 13.006 8.197 1.00 95.88 78 THR A O 1
ATOM 607 N N . VAL A 1 79 ? 0.704 11.181 7.816 1.00 93.88 79 VAL A N 1
ATOM 608 C CA . VAL A 1 79 ? -0.583 11.888 7.737 1.00 93.88 79 VAL A CA 1
ATOM 609 C C . VAL A 1 79 ? -1.482 11.572 8.936 1.00 93.88 79 VAL A C 1
ATOM 611 O O . VAL A 1 79 ? -1.344 10.506 9.542 1.00 93.88 79 VAL A O 1
ATOM 614 N N . PRO A 1 80 ? -2.375 12.497 9.332 1.00 91.06 80 PRO A N 1
ATOM 615 C CA . PRO A 1 80 ? -3.440 12.196 10.282 1.00 91.06 80 PRO A CA 1
ATOM 616 C C . PRO A 1 80 ? -4.363 11.094 9.750 1.00 91.06 80 PRO A C 1
ATOM 618 O O . PRO A 1 80 ? -4.631 11.027 8.554 1.00 91.06 80 PRO A O 1
ATOM 621 N N . LEU A 1 81 ? -4.852 10.256 10.657 1.00 88.31 81 LEU A N 1
ATOM 622 C CA . LEU A 1 81 ? -5.861 9.232 10.425 1.00 88.31 81 LEU A CA 1
ATOM 623 C C . LEU A 1 81 ? -7.205 9.778 10.917 1.00 88.31 81 LEU A C 1
ATOM 625 O O . LEU A 1 81 ? -7.698 9.426 11.984 1.00 88.31 81 LEU A O 1
ATOM 629 N N . ASP A 1 82 ? -7.744 10.731 10.162 1.00 84.19 82 ASP A N 1
ATOM 630 C CA . ASP A 1 82 ? -8.984 11.457 10.462 1.00 84.19 82 ASP A CA 1
ATOM 631 C C . ASP A 1 82 ? -10.250 10.727 9.972 1.00 84.19 82 ASP A C 1
ATOM 633 O O . ASP A 1 82 ? -11.362 11.210 10.180 1.00 84.19 82 ASP A O 1
ATOM 637 N N . GLY A 1 83 ? -10.087 9.549 9.361 1.00 77.62 83 GLY A N 1
ATOM 638 C CA . GLY A 1 83 ? -11.168 8.760 8.768 1.00 77.62 83 GLY A CA 1
ATOM 639 C C . GLY A 1 83 ? -11.475 9.119 7.311 1.00 77.62 83 GLY A C 1
ATOM 640 O O . GLY A 1 83 ? -12.284 8.436 6.687 1.00 77.62 83 GLY A O 1
ATOM 641 N N . ASP A 1 84 ? -10.812 10.128 6.732 1.00 88.88 84 ASP A N 1
ATOM 642 C CA . ASP A 1 84 ? -10.994 10.494 5.327 1.00 88.88 84 ASP A CA 1
ATOM 643 C C . ASP A 1 84 ? -10.068 9.676 4.415 1.00 88.88 84 ASP A C 1
ATOM 645 O O . ASP A 1 84 ? -8.894 9.986 4.174 1.00 88.88 84 ASP A O 1
ATOM 649 N N . ILE A 1 85 ? -10.625 8.601 3.864 1.00 92.00 85 ILE A N 1
ATOM 650 C CA . ILE A 1 85 ? -9.895 7.722 2.956 1.00 92.00 85 ILE A CA 1
ATOM 651 C C . ILE A 1 85 ? -9.546 8.382 1.617 1.00 92.00 85 ILE A C 1
ATOM 653 O O . ILE A 1 85 ? -8.534 8.029 1.008 1.00 92.00 85 ILE A O 1
ATOM 657 N N . ALA A 1 86 ? -10.340 9.348 1.148 1.00 92.81 86 ALA A N 1
ATOM 658 C CA . ALA A 1 86 ? -10.083 10.027 -0.117 1.00 92.81 86 ALA A CA 1
ATOM 659 C C . ALA A 1 86 ? -8.851 10.930 0.005 1.00 92.81 86 ALA A C 1
ATOM 661 O O . ALA A 1 8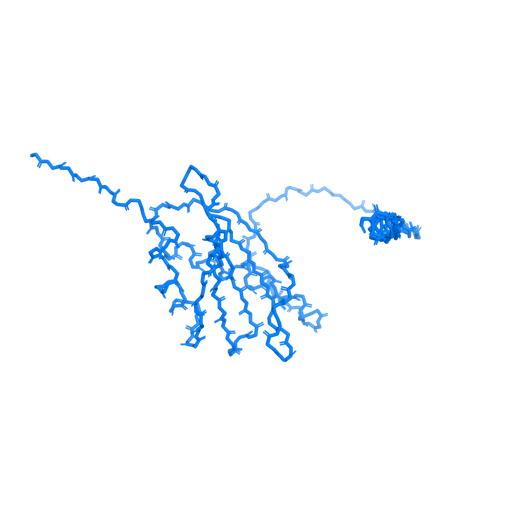6 ? -7.993 10.941 -0.888 1.00 92.81 86 ALA A O 1
ATOM 662 N N . ARG A 1 87 ? -8.717 11.617 1.144 1.00 92.12 87 ARG A N 1
ATOM 663 C CA . ARG A 1 87 ? -7.520 12.386 1.493 1.00 92.12 87 ARG A CA 1
ATOM 664 C C . ARG A 1 87 ? -6.287 11.494 1.604 1.00 92.12 87 ARG A C 1
ATOM 666 O O . ARG A 1 87 ? -5.259 11.806 1.001 1.00 92.12 87 ARG A O 1
ATOM 673 N N . LEU A 1 88 ? -6.393 10.362 2.304 1.00 93.94 88 LEU A N 1
ATOM 674 C CA . LEU A 1 88 ? -5.300 9.389 2.396 1.00 93.94 88 LEU A CA 1
ATOM 675 C C . LEU A 1 88 ? -4.888 8.876 1.006 1.00 93.94 88 LEU A C 1
ATOM 677 O O . LEU A 1 88 ? -3.701 8.857 0.680 1.00 93.94 88 LEU A O 1
ATOM 681 N N . ALA A 1 89 ? -5.859 8.544 0.150 1.00 95.88 89 ALA A N 1
ATOM 682 C CA . ALA A 1 89 ? -5.611 8.120 -1.225 1.00 95.88 89 ALA A CA 1
ATOM 683 C C . ALA A 1 89 ? -4.897 9.200 -2.047 1.00 95.88 89 ALA A C 1
ATOM 685 O O . ALA A 1 89 ? -3.983 8.883 -2.810 1.00 95.88 89 ALA A O 1
ATOM 686 N N . ALA A 1 90 ? -5.262 10.475 -1.885 1.00 96.06 90 ALA A N 1
ATOM 687 C CA . ALA A 1 90 ? -4.573 11.583 -2.542 1.00 96.06 90 ALA A CA 1
ATOM 688 C C . ALA A 1 90 ? -3.100 11.681 -2.106 1.00 96.06 90 ALA A C 1
ATOM 690 O O . ALA A 1 90 ? -2.221 11.797 -2.962 1.00 96.06 90 ALA A O 1
ATOM 691 N N . CYS A 1 91 ? -2.814 11.544 -0.807 1.00 95.81 91 CYS A N 1
ATOM 692 C CA . CYS A 1 91 ? -1.442 11.511 -0.292 1.00 95.81 91 CYS A CA 1
ATOM 693 C C . CYS A 1 91 ? -0.644 10.318 -0.845 1.00 95.81 91 CYS A C 1
ATOM 695 O O . CYS A 1 91 ? 0.477 10.499 -1.322 1.00 95.81 91 CYS A O 1
ATOM 697 N N . CYS A 1 92 ? -1.226 9.114 -0.852 1.00 96.19 92 CYS A N 1
ATOM 698 C CA . CYS A 1 92 ? -0.594 7.928 -1.435 1.00 96.19 92 CYS A CA 1
ATOM 699 C C . CYS A 1 92 ? -0.294 8.115 -2.929 1.00 96.19 92 CYS A C 1
ATOM 701 O O . CYS A 1 92 ? 0.802 7.783 -3.375 1.00 96.19 92 CYS A O 1
ATOM 703 N N . ARG A 1 93 ? -1.227 8.684 -3.706 1.00 95.94 93 ARG A N 1
ATOM 704 C CA . ARG A 1 93 ? -1.008 8.981 -5.133 1.00 95.94 93 ARG A CA 1
ATOM 705 C C . ARG A 1 93 ? 0.138 9.969 -5.350 1.00 95.94 93 ARG A C 1
ATOM 707 O O . ARG A 1 93 ? 0.929 9.755 -6.265 1.00 95.94 93 ARG A O 1
ATOM 714 N N . GLY A 1 94 ? 0.260 10.991 -4.501 1.00 95.06 94 GLY A N 1
ATOM 715 C CA . GLY A 1 94 ? 1.392 11.923 -4.518 1.00 95.06 94 GLY A CA 1
ATOM 716 C C . GLY A 1 94 ? 2.732 11.207 -4.334 1.00 95.06 94 GLY A C 1
ATOM 717 O O . GLY A 1 94 ? 3.599 11.295 -5.201 1.00 95.06 94 GLY A O 1
ATOM 718 N N . LEU A 1 95 ? 2.856 10.390 -3.281 1.00 95.50 95 LEU A N 1
ATOM 719 C CA . LEU A 1 95 ? 4.067 9.593 -3.047 1.00 95.50 95 LEU A CA 1
ATOM 720 C C . LEU A 1 95 ? 4.368 8.636 -4.211 1.00 95.50 95 LEU A C 1
ATOM 722 O O . LEU A 1 95 ? 5.515 8.495 -4.632 1.00 95.50 95 LEU A O 1
ATOM 726 N N . LEU A 1 96 ? 3.346 7.982 -4.770 1.00 94.00 96 LEU A N 1
ATOM 727 C CA . LEU A 1 96 ? 3.512 7.099 -5.926 1.00 94.00 96 LEU A CA 1
ATOM 728 C C . LEU A 1 96 ? 4.012 7.856 -7.163 1.00 94.00 96 LEU A C 1
ATOM 730 O O . LEU A 1 96 ? 4.829 7.309 -7.907 1.00 94.00 96 LEU A O 1
ATOM 734 N N . ALA A 1 97 ? 3.569 9.093 -7.386 1.00 91.19 97 ALA A N 1
ATOM 735 C CA . ALA A 1 97 ? 4.071 9.936 -8.467 1.00 91.19 97 ALA A CA 1
ATOM 736 C C . ALA A 1 97 ? 5.550 10.307 -8.259 1.00 91.19 97 ALA A C 1
ATOM 738 O O . ALA A 1 97 ? 6.338 10.218 -9.203 1.00 91.19 97 ALA A O 1
ATOM 739 N N . GLU A 1 98 ? 5.968 10.598 -7.024 1.00 88.94 98 GLU A N 1
ATOM 740 C CA . GLU A 1 98 ? 7.384 10.824 -6.691 1.00 88.94 98 GLU A CA 1
ATOM 741 C C . GLU A 1 98 ? 8.243 9.590 -7.011 1.00 88.94 98 GLU A C 1
ATOM 743 O O . GLU A 1 98 ? 9.309 9.699 -7.624 1.00 88.94 98 GLU A O 1
ATOM 748 N N . THR A 1 99 ? 7.749 8.382 -6.703 1.00 85.81 99 THR A N 1
ATOM 749 C CA . THR A 1 99 ? 8.466 7.145 -7.066 1.00 85.81 99 THR A CA 1
ATOM 750 C C . THR A 1 99 ? 8.573 6.924 -8.580 1.00 85.81 99 THR A C 1
ATOM 752 O O . THR A 1 99 ? 9.529 6.284 -9.043 1.00 85.81 99 THR A O 1
ATOM 755 N N . ALA A 1 100 ? 7.625 7.456 -9.360 1.00 77.69 100 ALA A N 1
ATOM 756 C CA . ALA A 1 100 ? 7.600 7.370 -10.818 1.00 77.69 100 ALA A CA 1
ATOM 757 C C . ALA A 1 100 ? 8.604 8.332 -11.468 1.00 77.69 100 ALA A C 1
ATOM 759 O O . ALA A 1 100 ? 9.319 7.936 -12.390 1.00 77.69 100 ALA A O 1
ATOM 760 N N . GLY A 1 101 ? 8.710 9.561 -10.948 1.00 64.56 101 GLY A N 1
ATOM 761 C CA . GLY A 1 101 ? 9.601 10.605 -11.465 1.00 64.56 101 GLY A CA 1
ATOM 762 C C . GLY A 1 101 ? 11.072 10.184 -11.509 1.00 64.56 101 GLY A C 1
ATOM 763 O O . GLY A 1 101 ? 11.779 10.497 -12.462 1.00 64.56 101 GLY A O 1
ATOM 764 N N . ALA A 1 102 ? 11.514 9.342 -10.571 1.00 57.84 102 ALA A N 1
ATOM 765 C CA . ALA A 1 102 ? 12.866 8.780 -10.582 1.00 57.84 102 ALA A CA 1
ATOM 766 C C . ALA A 1 102 ? 13.152 7.808 -11.758 1.00 57.84 102 ALA A C 1
ATOM 768 O O . ALA A 1 102 ? 14.271 7.326 -11.885 1.00 57.84 102 ALA A O 1
ATOM 769 N N . ARG A 1 103 ? 12.157 7.427 -12.579 1.00 53.91 103 ARG A N 1
ATOM 770 C CA . ARG A 1 103 ? 12.340 6.660 -13.835 1.00 53.91 103 ARG A CA 1
ATOM 771 C C . ARG A 1 103 ? 12.239 7.569 -15.068 1.00 53.91 103 ARG A C 1
ATOM 773 O O . ARG A 1 103 ? 12.796 7.236 -16.104 1.00 53.91 103 ARG A O 1
ATOM 780 N N . ALA A 1 104 ? 11.559 8.710 -14.949 1.00 49.03 104 ALA A N 1
ATOM 781 C CA . ALA A 1 104 ? 11.204 9.601 -16.053 1.00 49.03 104 ALA A CA 1
ATOM 782 C C . ALA A 1 104 ? 12.182 10.775 -16.256 1.00 49.03 104 ALA A C 1
ATOM 784 O O . ALA A 1 104 ? 11.815 11.763 -16.888 1.00 49.03 104 ALA A O 1
ATOM 785 N N . ALA A 1 105 ? 13.430 10.672 -15.783 1.00 50.78 105 ALA A N 1
ATOM 786 C CA . ALA A 1 105 ? 14.475 11.695 -15.951 1.00 50.78 105 ALA A CA 1
ATOM 787 C C . ALA A 1 105 ? 14.904 11.960 -17.422 1.00 50.78 105 ALA A C 1
ATOM 789 O O . ALA A 1 105 ? 15.965 12.527 -17.657 1.00 50.78 105 ALA A O 1
ATOM 790 N N . GLY A 1 106 ? 14.092 11.559 -18.406 1.00 47.94 106 GLY A N 1
ATOM 791 C CA . GLY A 1 106 ? 14.239 11.861 -19.831 1.00 47.94 106 GLY A CA 1
ATOM 792 C C . GLY A 1 106 ? 13.107 12.707 -20.435 1.00 47.94 106 GLY A C 1
ATOM 793 O O . GLY A 1 106 ? 13.136 12.951 -21.634 1.00 47.94 106 GLY A O 1
ATOM 794 N N . THR A 1 107 ? 12.122 13.176 -19.656 1.00 41.97 107 THR A N 1
ATOM 795 C CA . THR A 1 107 ? 11.025 14.015 -20.188 1.00 41.97 107 THR A CA 1
ATOM 796 C C . THR A 1 107 ? 10.626 15.096 -19.182 1.00 41.97 107 THR A C 1
ATOM 798 O O . THR A 1 107 ? 10.285 14.751 -18.049 1.00 41.97 107 THR A O 1
ATOM 801 N N . PRO A 1 108 ? 10.640 16.393 -19.548 1.00 41.09 108 PRO A N 1
ATOM 802 C CA . PRO A 1 108 ? 10.175 17.450 -18.659 1.00 41.09 108 PRO A CA 1
ATOM 803 C C . PRO A 1 108 ? 8.650 17.363 -18.522 1.00 41.09 108 PRO A C 1
ATOM 805 O O . PRO A 1 108 ? 7.921 17.626 -19.476 1.00 41.09 108 PRO A O 1
ATOM 808 N N . GLN A 1 109 ? 8.159 16.986 -17.339 1.00 46.62 109 GLN A N 1
ATOM 809 C CA . GLN A 1 109 ? 6.752 17.167 -16.980 1.00 46.62 109 GLN A CA 1
ATOM 810 C C . GLN A 1 109 ? 6.561 18.440 -16.140 1.00 46.62 109 GLN A C 1
ATOM 812 O O . GLN A 1 109 ? 7.425 18.765 -15.323 1.00 46.62 109 GLN A O 1
ATOM 817 N N . PRO A 1 110 ? 5.437 19.158 -16.319 1.00 42.22 110 PRO A N 1
ATOM 818 C CA . PRO A 1 110 ? 5.100 20.330 -15.520 1.00 42.22 110 PRO A CA 1
ATOM 819 C C . PRO A 1 110 ? 4.739 19.930 -14.080 1.00 42.22 110 PRO A C 1
ATOM 821 O O . PRO A 1 110 ? 3.864 19.097 -13.847 1.00 42.22 110 PRO A O 1
ATOM 824 N N . SER A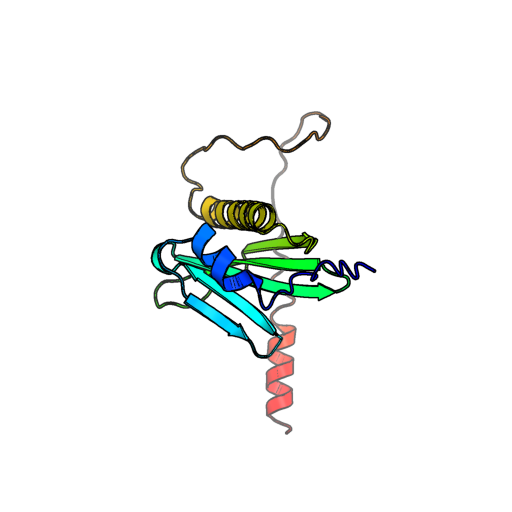 1 111 ? 5.424 20.535 -13.109 1.00 47.09 111 SER A N 1
ATOM 825 C CA . SER A 1 111 ? 5.201 20.330 -11.674 1.00 47.09 111 SER A CA 1
ATOM 826 C C . SER A 1 111 ? 3.847 20.902 -11.211 1.00 47.09 111 SER A C 1
ATOM 828 O O . SER A 1 111 ? 3.528 22.037 -11.567 1.00 47.09 111 SER A O 1
ATOM 830 N N . PRO A 1 112 ? 3.067 20.192 -10.371 1.00 44.31 112 PRO A N 1
ATOM 831 C CA . PRO A 1 112 ? 1.907 20.768 -9.685 1.00 44.31 112 PRO A CA 1
ATOM 832 C C . PRO A 1 112 ? 2.330 21.749 -8.566 1.00 44.31 112 PRO A C 1
ATOM 834 O O . PRO A 1 112 ? 3.458 21.670 -8.072 1.00 44.31 112 PRO A O 1
ATOM 837 N N . PRO A 1 113 ? 1.452 22.693 -8.164 1.00 44.06 113 PRO A N 1
ATOM 838 C CA . PRO A 1 113 ? 1.843 23.896 -7.432 1.00 44.06 113 PRO A CA 1
ATOM 839 C C . PRO A 1 113 ? 2.188 23.599 -5.968 1.00 44.06 113 PRO A C 1
ATOM 841 O O . PRO A 1 113 ? 1.311 23.406 -5.127 1.00 44.06 113 PRO A O 1
ATOM 844 N N . THR A 1 114 ? 3.477 23.611 -5.638 1.00 46.53 114 THR A N 1
ATOM 845 C CA . THR A 1 114 ? 3.945 23.700 -4.253 1.00 46.53 114 THR A CA 1
ATOM 846 C C . THR A 1 114 ? 3.862 25.147 -3.781 1.00 46.53 114 THR A C 1
ATOM 848 O O . THR A 1 114 ? 4.424 26.059 -4.387 1.00 46.53 114 THR A O 1
ATOM 851 N N . ALA A 1 115 ? 3.138 25.345 -2.682 1.00 47.34 115 ALA A N 1
ATOM 852 C CA . ALA A 1 115 ? 2.999 26.619 -2.002 1.00 47.34 115 ALA A CA 1
ATOM 853 C C . ALA A 1 115 ? 4.368 27.260 -1.695 1.00 47.34 115 ALA A C 1
ATOM 855 O O . ALA A 1 115 ? 5.244 26.645 -1.090 1.00 47.34 115 ALA A O 1
ATOM 856 N N . ALA A 1 116 ? 4.494 28.503 -2.166 1.00 45.41 116 ALA A N 1
ATOM 857 C CA . ALA A 1 116 ? 5.418 29.579 -1.817 1.00 45.41 116 ALA A CA 1
ATOM 858 C C . ALA A 1 116 ? 6.692 29.228 -1.020 1.00 45.41 116 ALA A C 1
ATOM 860 O O . ALA A 1 116 ? 6.668 29.048 0.198 1.00 45.41 116 ALA A O 1
ATOM 861 N N . ARG A 1 117 ? 7.848 29.350 -1.686 1.00 46.75 117 ARG A N 1
ATOM 862 C CA . ARG A 1 117 ? 9.116 29.701 -1.029 1.00 46.75 117 ARG A CA 1
ATOM 863 C C . ARG A 1 117 ? 9.661 30.991 -1.667 1.00 46.75 117 ARG A C 1
ATOM 865 O O . ARG A 1 117 ? 9.717 31.051 -2.894 1.00 46.75 117 ARG A O 1
ATOM 872 N N . PRO A 1 118 ? 10.009 32.032 -0.885 1.00 40.22 118 PRO A N 1
ATOM 873 C CA . PRO A 1 118 ? 10.366 33.344 -1.428 1.00 40.22 118 PRO A CA 1
ATOM 874 C C . PRO A 1 118 ? 11.729 33.343 -2.154 1.00 40.22 118 PRO A C 1
ATOM 876 O O . PRO A 1 118 ? 12.599 32.531 -1.822 1.00 40.22 118 PRO A O 1
ATOM 879 N N . PRO A 1 119 ? 11.934 34.243 -3.137 1.00 45.34 119 PRO A N 1
ATOM 880 C CA . PRO A 1 119 ? 13.072 34.199 -4.049 1.00 45.34 119 PRO A CA 1
ATOM 881 C C . PRO A 1 119 ? 14.318 34.842 -3.436 1.00 45.34 119 PRO A C 1
ATOM 883 O O . PRO A 1 119 ? 14.257 35.933 -2.868 1.00 45.34 119 PRO A O 1
ATOM 886 N N . LYS A 1 120 ? 15.486 34.212 -3.610 1.00 37.38 120 LYS A N 1
ATOM 887 C CA . LYS A 1 120 ? 16.766 34.872 -3.333 1.00 37.38 120 LYS A CA 1
ATOM 888 C C . LYS A 1 120 ? 17.855 34.435 -4.313 1.00 37.38 120 LYS A C 1
ATOM 890 O O . LYS A 1 120 ? 18.497 33.419 -4.104 1.00 37.38 120 LYS A O 1
ATOM 895 N N . GLY A 1 121 ? 18.013 35.251 -5.358 1.00 34.53 121 GLY A N 1
ATOM 896 C CA . GLY A 1 121 ? 19.288 35.762 -5.889 1.00 34.53 121 GLY A CA 1
ATOM 897 C C . GLY A 1 121 ? 20.302 34.796 -6.540 1.00 34.53 121 GLY A C 1
ATOM 898 O O . GLY A 1 121 ? 20.503 33.691 -6.055 1.00 34.53 121 GLY A O 1
ATOM 899 N N . PRO A 1 122 ? 20.999 35.212 -7.620 1.00 51.66 122 PRO A N 1
ATOM 900 C CA . PRO A 1 122 ? 21.807 34.320 -8.458 1.00 51.66 122 PRO A CA 1
ATOM 901 C C . PRO A 1 122 ? 23.311 34.304 -8.111 1.00 51.66 122 PRO A C 1
ATOM 903 O O . PRO A 1 122 ? 23.802 35.208 -7.437 1.00 51.66 122 PRO A O 1
ATOM 906 N N . ARG A 1 123 ? 24.033 33.366 -8.766 1.00 36.34 123 ARG A N 1
ATOM 907 C CA . ARG A 1 123 ? 25.510 33.183 -8.905 1.00 36.34 123 ARG A CA 1
ATOM 908 C C . ARG A 1 123 ? 26.113 32.207 -7.873 1.00 36.34 123 ARG A C 1
ATOM 910 O O . ARG A 1 123 ? 25.750 32.254 -6.714 1.00 36.34 123 ARG A O 1
ATOM 917 N N . LYS A 1 124 ? 27.046 31.297 -8.186 1.00 35.53 124 LYS A N 1
ATOM 918 C CA . LYS A 1 124 ? 28.047 31.173 -9.267 1.00 35.53 124 LYS A CA 1
ATOM 919 C C . LYS A 1 124 ? 28.506 29.700 -9.353 1.00 35.53 124 LYS A C 1
ATOM 921 O O . LYS A 1 124 ? 28.440 28.976 -8.366 1.00 35.53 124 LYS A O 1
ATOM 926 N N . ALA A 1 125 ? 29.010 29.296 -10.518 1.00 43.66 125 ALA A N 1
ATOM 927 C CA . ALA A 1 125 ? 29.669 28.014 -10.759 1.00 43.66 125 ALA A CA 1
ATOM 928 C C . ALA A 1 125 ? 30.837 27.744 -9.786 1.00 43.66 125 ALA A C 1
ATOM 930 O O . ALA A 1 125 ? 31.626 28.642 -9.498 1.00 43.66 125 ALA A O 1
ATOM 931 N N . GLY A 1 126 ? 30.976 26.494 -9.339 1.00 33.28 126 GLY A N 1
ATOM 932 C CA . GLY A 1 126 ? 32.072 26.028 -8.491 1.00 33.28 126 GLY A CA 1
ATOM 933 C C . GLY A 1 126 ? 32.137 24.503 -8.483 1.00 33.28 126 GLY A C 1
ATOM 934 O O . GLY A 1 126 ? 31.127 23.823 -8.366 1.00 33.28 126 GLY A O 1
ATOM 935 N N . ARG A 1 127 ? 33.329 23.966 -8.700 1.00 40.97 127 ARG A N 1
ATOM 936 C CA . ARG A 1 127 ? 33.628 22.603 -9.142 1.00 40.97 127 ARG A CA 1
ATOM 937 C C . ARG A 1 127 ? 34.088 21.728 -7.965 1.00 40.97 127 ARG A C 1
ATOM 939 O O . ARG A 1 127 ? 34.842 22.203 -7.132 1.00 40.97 127 ARG A O 1
ATOM 946 N N . ARG A 1 128 ? 33.781 20.422 -8.066 1.00 41.16 128 ARG A N 1
ATOM 947 C CA . ARG A 1 128 ? 34.485 19.237 -7.506 1.00 41.16 128 ARG A CA 1
ATOM 948 C C . ARG A 1 128 ? 34.322 18.842 -6.016 1.00 41.16 128 ARG A C 1
ATOM 950 O O . ARG A 1 128 ? 34.589 19.618 -5.116 1.00 41.16 128 ARG A O 1
ATOM 957 N N . ARG A 1 129 ? 34.174 17.506 -5.879 1.00 41.53 129 ARG A N 1
ATOM 958 C CA . ARG A 1 129 ? 34.610 16.559 -4.819 1.00 41.53 129 ARG A CA 1
ATOM 959 C C . ARG A 1 129 ? 33.726 16.416 -3.569 1.00 41.53 129 ARG A C 1
ATOM 961 O O . ARG A 1 129 ? 33.513 17.359 -2.829 1.00 41.53 129 ARG A O 1
ATOM 968 N N . GLY A 1 130 ? 33.303 15.172 -3.315 1.00 37.31 130 GLY A N 1
ATOM 969 C CA . GLY A 1 130 ? 32.592 14.761 -2.100 1.00 37.31 130 GLY A CA 1
ATOM 970 C C . GLY A 1 130 ? 32.364 13.248 -2.025 1.00 37.31 130 GLY A C 1
ATOM 971 O O . GLY A 1 130 ? 31.242 12.797 -1.828 1.00 37.31 130 GLY A O 1
ATOM 972 N N . ALA A 1 131 ? 33.419 12.461 -2.254 1.00 50.12 131 ALA A N 1
ATOM 973 C CA . ALA A 1 131 ? 33.453 11.035 -1.953 1.00 50.12 131 ALA A CA 1
ATOM 974 C C . ALA A 1 131 ? 33.703 10.855 -0.445 1.00 50.12 131 ALA A C 1
ATOM 976 O O . ALA A 1 131 ? 34.851 10.733 -0.032 1.00 50.12 131 ALA A O 1
ATOM 977 N N . THR A 1 132 ? 32.644 10.886 0.375 1.00 45.91 132 THR A N 1
ATOM 978 C CA . THR A 1 132 ? 32.775 10.695 1.837 1.00 45.91 132 THR A CA 1
ATOM 979 C C . THR A 1 132 ? 31.535 10.072 2.494 1.00 45.91 132 THR A C 1
ATOM 981 O O . THR A 1 132 ? 31.155 10.452 3.593 1.00 45.91 132 THR A O 1
ATOM 984 N N . VAL A 1 133 ? 30.872 9.107 1.844 1.00 44.16 133 VAL A N 1
ATOM 985 C CA . VAL A 1 133 ? 29.810 8.298 2.499 1.00 44.16 133 VAL A CA 1
ATOM 986 C C . VAL A 1 133 ? 30.057 6.787 2.347 1.00 44.16 133 VAL A C 1
ATOM 988 O O . VAL A 1 133 ? 29.236 5.965 2.731 1.00 44.16 133 VAL A O 1
ATOM 991 N N . LEU A 1 134 ? 31.232 6.388 1.841 1.00 48.03 134 LEU A N 1
ATOM 992 C CA . LEU A 1 134 ? 31.609 4.975 1.690 1.00 48.03 134 LEU A CA 1
ATOM 993 C C . LEU A 1 134 ? 32.281 4.375 2.944 1.00 48.03 134 LEU A C 1
ATOM 995 O O . LEU A 1 134 ? 32.574 3.186 2.969 1.00 48.03 134 LEU A O 1
ATOM 999 N N . VAL A 1 135 ? 32.536 5.172 3.988 1.00 45.25 135 VAL A N 1
ATOM 1000 C CA . VAL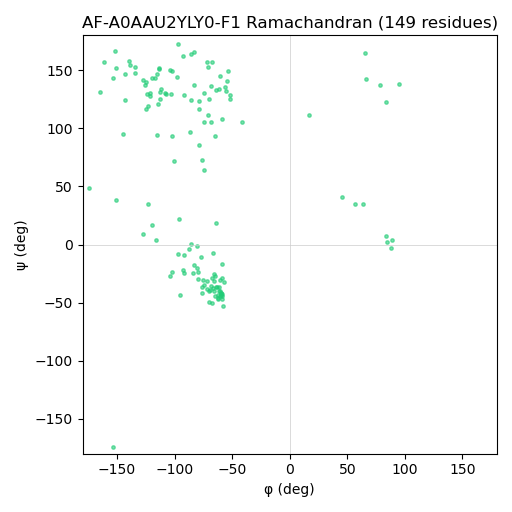 A 1 135 ? 33.373 4.750 5.131 1.00 45.25 135 VAL A CA 1
ATOM 1001 C C . VAL A 1 135 ? 32.559 4.135 6.283 1.00 45.25 135 VAL A C 1
ATOM 1003 O O . VAL A 1 135 ? 33.084 3.310 7.021 1.00 45.25 135 VAL A O 1
ATOM 1006 N N . CYS A 1 136 ? 31.253 4.411 6.402 1.00 38.12 136 CYS A N 1
ATOM 1007 C CA . CYS A 1 136 ? 30.439 3.849 7.495 1.00 38.12 136 CYS A CA 1
ATOM 1008 C C . CYS A 1 136 ? 29.913 2.425 7.234 1.00 38.12 136 CYS A C 1
ATOM 1010 O O . CYS A 1 136 ? 29.528 1.738 8.176 1.00 38.12 136 CYS A O 1
ATOM 1012 N N . ALA A 1 137 ? 29.906 1.954 5.982 1.00 43.66 137 ALA A N 1
ATOM 1013 C CA . ALA A 1 137 ? 29.372 0.630 5.641 1.00 43.66 137 ALA A CA 1
ATOM 1014 C C . ALA A 1 137 ? 30.349 -0.525 5.941 1.00 43.66 137 ALA A C 1
ATOM 1016 O O . ALA A 1 137 ? 29.911 -1.650 6.163 1.00 43.66 137 ALA A O 1
ATOM 1017 N N . ALA A 1 138 ? 31.660 -0.266 5.998 1.00 43.59 138 ALA A N 1
ATOM 1018 C CA . ALA A 1 138 ? 32.658 -1.313 6.233 1.00 43.59 138 ALA A CA 1
ATOM 1019 C C . ALA A 1 138 ? 32.788 -1.714 7.717 1.00 43.59 138 ALA A C 1
ATOM 1021 O O . ALA A 1 138 ? 33.069 -2.871 8.016 1.00 43.59 138 ALA A O 1
ATOM 1022 N N . ALA A 1 139 ? 32.528 -0.797 8.657 1.00 48.84 139 ALA A N 1
ATOM 1023 C CA . ALA A 1 139 ? 32.684 -1.071 10.090 1.00 48.84 139 ALA A CA 1
ATOM 1024 C C . ALA A 1 139 ? 31.604 -2.020 10.651 1.00 48.84 139 ALA A C 1
ATOM 1026 O O . ALA A 1 139 ? 31.886 -2.820 11.541 1.00 48.84 139 ALA A O 1
ATOM 1027 N N . VAL A 1 140 ? 30.384 -1.984 10.102 1.00 52.31 140 VAL A N 1
ATOM 1028 C CA . VAL A 1 140 ? 29.269 -2.836 10.560 1.00 52.31 140 VAL A CA 1
ATOM 1029 C C . VAL A 1 140 ? 29.447 -4.289 10.105 1.00 52.31 140 VAL A C 1
ATOM 1031 O O . VAL A 1 140 ? 29.123 -5.209 10.849 1.00 52.31 140 VAL A O 1
ATOM 1034 N N . VAL A 1 141 ? 30.016 -4.509 8.915 1.00 52.53 141 VAL A N 1
ATOM 1035 C CA . VAL A 1 141 ? 30.212 -5.860 8.360 1.00 52.53 141 VAL A CA 1
ATOM 1036 C C . VAL A 1 141 ? 31.320 -6.618 9.100 1.00 52.53 141 VAL A C 1
ATOM 1038 O O . VAL A 1 141 ? 31.157 -7.801 9.382 1.00 52.53 141 VAL A O 1
ATOM 1041 N N . VAL A 1 142 ? 32.409 -5.946 9.495 1.00 54.81 142 VAL A N 1
ATOM 1042 C CA . VAL A 1 142 ? 33.505 -6.591 10.246 1.00 54.81 142 VAL A CA 1
ATOM 1043 C C . VAL A 1 142 ? 33.075 -6.963 11.671 1.00 54.81 142 VAL A C 1
ATOM 1045 O O . VAL A 1 142 ? 33.392 -8.057 12.136 1.00 54.81 142 VAL A O 1
ATOM 1048 N N . GLY A 1 143 ? 32.296 -6.108 12.345 1.00 49.53 143 GLY A N 1
ATOM 1049 C CA . GLY A 1 143 ? 31.767 -6.411 13.680 1.00 49.53 143 GLY A CA 1
ATOM 1050 C C . GLY A 1 143 ? 30.813 -7.610 13.691 1.00 49.53 143 GLY A C 1
ATOM 1051 O O . GLY A 1 143 ? 30.853 -8.418 14.618 1.00 49.53 143 GLY A O 1
ATOM 1052 N N . LEU A 1 144 ? 30.005 -7.767 12.635 1.00 53.53 144 LEU A N 1
ATOM 1053 C CA . LEU A 1 144 ? 29.063 -8.882 12.524 1.00 53.53 144 LEU A CA 1
ATOM 1054 C C . LEU A 1 144 ? 29.773 -10.236 12.344 1.00 53.53 144 LEU A C 1
ATOM 1056 O O . LEU A 1 144 ? 29.316 -11.234 12.888 1.00 53.53 144 LEU A O 1
ATOM 1060 N N . ILE A 1 145 ? 30.899 -10.265 11.621 1.00 58.94 145 ILE A N 1
ATOM 1061 C CA . ILE A 1 145 ? 31.652 -11.500 11.340 1.00 58.94 145 ILE A CA 1
ATOM 1062 C C . ILE A 1 145 ? 32.461 -11.956 12.565 1.00 58.94 145 ILE A C 1
ATOM 1064 O O . ILE A 1 145 ? 32.529 -13.153 12.849 1.00 58.94 145 ILE A O 1
ATOM 1068 N N . ALA A 1 146 ? 33.025 -11.023 13.339 1.00 57.38 146 ALA A N 1
ATOM 1069 C CA . ALA A 1 146 ? 33.756 -11.363 14.562 1.00 57.38 146 ALA A CA 1
ATOM 1070 C C . ALA A 1 146 ? 32.836 -11.941 15.655 1.00 57.38 146 ALA A C 1
ATOM 1072 O O . ALA A 1 146 ? 33.215 -12.893 16.335 1.00 57.38 146 ALA A O 1
ATOM 1073 N N . ALA A 1 147 ? 31.610 -11.419 15.783 1.00 57.34 147 ALA A N 1
ATOM 1074 C CA . ALA A 1 147 ? 30.632 -11.927 16.746 1.00 57.34 147 ALA A CA 1
ATOM 1075 C C . ALA A 1 147 ? 30.174 -13.362 16.426 1.00 57.34 147 ALA A C 1
ATOM 1077 O O . ALA A 1 147 ? 29.910 -14.136 17.339 1.00 57.34 147 ALA A O 1
ATOM 1078 N N . SER A 1 148 ? 30.130 -13.742 15.145 1.00 64.00 148 SER A N 1
ATOM 1079 C CA . SER A 1 148 ? 29.737 -15.093 14.721 1.00 64.00 148 SER A CA 1
ATOM 1080 C C . SER A 1 148 ? 30.812 -16.171 14.898 1.00 64.00 148 SER A C 1
ATOM 1082 O O . SER A 1 148 ? 30.496 -17.344 14.747 1.00 64.00 148 SER A O 1
ATOM 1084 N N . MET A 1 149 ? 32.064 -15.815 15.207 1.00 63.31 149 MET A N 1
ATOM 1085 C CA . MET A 1 149 ? 33.127 -16.805 15.456 1.00 63.31 149 MET A CA 1
ATOM 1086 C C . MET A 1 149 ? 33.363 -17.099 16.946 1.00 63.31 149 MET A C 1
ATOM 1088 O O . MET A 1 149 ? 34.117 -18.013 17.262 1.00 63.31 149 MET A O 1
ATOM 1092 N N . PHE A 1 150 ? 32.734 -16.342 17.849 1.00 53.53 150 PHE A N 1
ATOM 1093 C CA . PHE A 1 150 ? 32.894 -16.464 19.307 1.00 53.53 150 PHE A CA 1
ATOM 1094 C C . PHE A 1 150 ? 31.582 -16.803 20.045 1.00 53.53 150 PHE A C 1
ATOM 1096 O O . PHE A 1 150 ? 31.505 -16.620 21.260 1.00 53.53 150 PHE A O 1
ATOM 1103 N N . GLY A 1 151 ? 30.563 -17.284 19.322 1.00 43.97 151 GLY A N 1
ATOM 1104 C CA . GLY A 1 151 ? 29.287 -17.766 19.867 1.00 43.97 151 GLY A CA 1
ATOM 1105 C C . GLY A 1 151 ? 29.109 -19.264 19.686 1.00 43.97 151 GLY A C 1
ATOM 1106 O O . GLY A 1 151 ? 29.501 -19.760 18.607 1.00 43.97 151 GLY A O 1
#

Radius of gyration: 20.94 Å; Cα contacts (8 Å, |Δi|>4): 177; chains: 1; bounding box: 63×54×45 Å

Secondary structure (DSSP, 8-state):
----------TTTSHHHHHHHH-SS-EEEE-TTS-EEEEEGGGTEEEEEEE-STTEEEEEEEEBPTTSPBPPPSEEEEEE--S-HHHHHHHHHHHHHHHHHTT-TTS-PPPP--------------------SSSHHHHHHHHHHHHTT--

pLDDT: mean 74.81, std 22.35, range [33.28, 97.31]

Nearest PDB structures (foldseek):
  4aud-assembly1_A  TM=6.002E-01  e=2.836E+00  Alternaria alternata
  6j1g-assembly1_A  TM=4.591E-01  e=2.359E+00  Aquifex aeolicus VF5
  8bsi-assembly1_LU  TM=2.576E-01  e=1.061E+00  Giardia duodenalis
  3v0r-assembly1_A  TM=5.687E-01  e=6.308E+00  Alternaria alternata

Foldseek 3Di:
DDPPPVPLDDPVRQPPVLLVLQEPDWDWDADPQRKIKIDHVVLQKIWIWDDPPPQKIKIFIFGQDPVRDTDDTPDIDIDGSRVDSVVVSVVNVVSSVVNVVVVPPPDDDDDDDDDDDDDDDDDDDDDDDDPDPPPVVVVVVVVVVVVVVPD

Solvent-accessible surface area (backbone atoms only — not comparable to full-atom values): 9635 Å² total; per-residue (Å²): 141,80,88,78,70,74,76,71,54,47,83,83,72,46,54,66,67,42,42,63,76,74,31,94,54,68,51,76,52,72,48,96,89,64,33,34,38,39,35,22,70,91,73,38,30,36,39,37,42,30,83,59,58,96,59,25,33,35,40,34,20,26,39,40,40,92,90,74,46,73,47,74,68,75,31,74,52,76,44,78,46,83,61,56,59,67,60,52,44,52,54,52,51,52,36,48,47,58,54,48,50,80,74,44,87,84,59,95,72,89,80,78,90,75,83,85,77,85,90,78,86,87,90,79,92,83,82,87,88,83,94,78,78,76,71,72,65,58,61,58,57,54,55,55,55,58,56,66,75,77,108

Mean predicted aligned error: 15.29 Å